Protein AF-A0A150XN49-F1 (afdb_monomer_lite)

Radius of gyration: 30.25 Å; chains: 1; bounding box: 55×49×106 Å

Sequence (116 aa):
MKYTFTSLLLLGVLFTGCNSHDDLSRSENIQNEDSMIHRNMHKEASELLKDMSSIIQSGLFKFEIYNIEGVLIEVLNNTSDISSGFIKKFDPCHMSIKPVKVEGKFIIETSTTSEL

Structure (mmCIF, N/CA/C/O backbone):
data_AF-A0A150XN49-F1
#
_entry.id   AF-A0A150XN49-F1
#
loop_
_atom_site.group_PDB
_atom_site.id
_atom_site.type_symbol
_atom_site.label_atom_id
_atom_site.label_alt_id
_atom_site.label_comp_id
_atom_site.label_asym_id
_atom_site.label_entity_id
_atom_site.label_seq_id
_atom_site.pdbx_PDB_ins_code
_atom_site.Cartn_x
_atom_site.Cartn_y
_atom_site.Cartn_z
_atom_site.occupancy
_atom_site.B_iso_or_equiv
_atom_site.auth_seq_id
_atom_site.auth_comp_id
_atom_site.auth_asym_id
_atom_site.auth_atom_id
_atom_site.pdbx_PDB_model_num
ATOM 1 N N . MET A 1 1 ? 18.267 31.754 -70.267 1.00 46.47 1 MET A N 1
ATOM 2 C CA . MET A 1 1 ? 18.640 31.250 -68.927 1.00 46.47 1 MET A CA 1
ATOM 3 C C . MET A 1 1 ? 19.188 32.395 -68.101 1.00 46.47 1 MET A C 1
ATOM 5 O O . MET A 1 1 ? 20.263 32.880 -68.416 1.00 46.47 1 MET A O 1
ATOM 9 N N . LYS A 1 2 ? 18.424 32.860 -67.116 1.00 47.75 2 LYS A N 1
ATOM 10 C CA . LYS A 1 2 ? 18.824 33.765 -66.028 1.00 47.75 2 LYS A CA 1
ATOM 11 C C . LYS A 1 2 ? 17.710 33.677 -64.972 1.00 47.75 2 LYS A C 1
ATOM 13 O O . LYS A 1 2 ? 16.583 33.376 -65.346 1.00 47.75 2 LYS A O 1
ATOM 18 N N . TYR A 1 3 ? 18.050 33.917 -63.706 1.00 52.22 3 TYR A N 1
ATOM 19 C CA . TYR A 1 3 ? 17.194 33.867 -62.502 1.00 52.22 3 TYR A CA 1
ATOM 20 C C . TYR A 1 3 ? 17.030 32.502 -61.811 1.00 52.22 3 TYR A C 1
ATOM 22 O O . TYR A 1 3 ? 15.922 32.042 -61.574 1.00 52.22 3 TYR A O 1
ATOM 30 N N . THR A 1 4 ? 18.134 31.880 -61.396 1.00 53.94 4 THR A N 1
ATOM 31 C CA . THR A 1 4 ? 18.094 30.833 -60.349 1.00 53.94 4 THR A CA 1
ATOM 32 C C . THR A 1 4 ? 19.126 31.030 -59.238 1.00 53.94 4 THR A C 1
ATOM 34 O O . THR A 1 4 ? 19.234 30.184 -58.360 1.00 53.94 4 THR A O 1
ATOM 37 N N . PHE A 1 5 ? 19.866 32.146 -59.221 1.00 53.88 5 PHE A N 1
ATOM 38 C CA . PHE A 1 5 ? 20.954 32.334 -58.249 1.00 53.88 5 PHE A CA 1
ATOM 39 C C . PHE A 1 5 ? 20.643 33.301 -57.100 1.00 53.88 5 PHE A C 1
ATOM 41 O O . PHE A 1 5 ? 21.349 33.305 -56.099 1.00 53.88 5 PHE A O 1
ATOM 48 N N . THR A 1 6 ? 19.579 34.099 -57.194 1.00 52.12 6 THR A N 1
ATOM 49 C CA . THR A 1 6 ? 19.246 35.097 -56.162 1.00 52.12 6 THR A CA 1
ATOM 50 C C . THR A 1 6 ? 18.281 34.597 -55.087 1.00 52.12 6 THR A C 1
ATOM 52 O O . THR A 1 6 ? 18.145 35.256 -54.063 1.00 52.12 6 THR A O 1
ATOM 55 N N . SER A 1 7 ? 17.645 33.431 -55.256 1.00 50.84 7 SER A N 1
ATOM 56 C CA . SER A 1 7 ? 16.658 32.934 -54.280 1.00 50.84 7 SER A CA 1
ATOM 57 C C . SER A 1 7 ? 17.256 32.102 -53.141 1.00 50.84 7 SER A C 1
ATOM 59 O O . SER A 1 7 ? 16.605 31.948 -52.112 1.00 50.84 7 SER A O 1
ATOM 61 N N . LEU A 1 8 ? 18.472 31.563 -53.291 1.00 51.19 8 LEU A N 1
ATOM 62 C CA . LEU A 1 8 ? 19.072 30.688 -52.273 1.00 51.19 8 LEU A CA 1
ATOM 63 C C . LEU A 1 8 ? 19.834 31.454 -51.181 1.00 51.19 8 LEU A C 1
ATOM 65 O O . LEU A 1 8 ? 20.024 30.930 -50.089 1.00 51.19 8 LEU A O 1
ATOM 69 N N . LEU A 1 9 ? 20.231 32.701 -51.448 1.00 50.59 9 LEU A N 1
ATOM 70 C CA . LEU A 1 9 ? 21.015 33.507 -50.506 1.00 50.59 9 LEU A CA 1
ATOM 71 C C . LEU A 1 9 ? 20.145 34.210 -49.444 1.00 50.59 9 LEU A C 1
ATOM 73 O O . LEU A 1 9 ? 20.656 34.614 -48.406 1.00 50.59 9 LEU A O 1
ATOM 77 N N . LEU A 1 10 ? 18.827 34.313 -49.667 1.00 49.94 10 LEU A N 1
ATOM 78 C CA . LEU A 1 10 ? 17.886 34.934 -48.723 1.00 49.94 10 LEU A CA 1
ATOM 79 C C . LEU A 1 10 ? 17.363 33.959 -47.649 1.00 49.94 10 LEU A C 1
ATOM 81 O O . LEU A 1 10 ? 16.816 34.397 -46.644 1.00 49.94 10 LEU A O 1
ATOM 85 N N . LEU A 1 11 ? 17.545 32.644 -47.831 1.00 49.47 11 LEU A N 1
ATOM 86 C CA . LEU A 1 11 ? 17.061 31.625 -46.887 1.00 49.47 11 LEU A CA 1
ATOM 87 C C . LEU A 1 11 ? 18.066 31.295 -45.765 1.00 49.47 11 LEU A C 1
ATOM 89 O O . LEU A 1 11 ? 17.703 30.652 -44.786 1.00 49.47 11 LEU A O 1
ATOM 93 N N . GLY A 1 12 ? 19.323 31.738 -45.892 1.00 49.12 12 GLY A N 1
ATOM 94 C CA . GLY A 1 12 ? 20.405 31.415 -44.952 1.00 49.12 12 GLY A CA 1
ATOM 95 C C . GLY A 1 12 ? 20.551 32.361 -43.755 1.00 49.12 12 GLY A C 1
ATOM 96 O O . GLY A 1 12 ? 21.269 32.033 -42.818 1.00 49.12 12 GLY A O 1
ATOM 97 N N . VAL A 1 13 ? 19.878 33.519 -43.752 1.00 53.38 13 VAL A N 1
ATOM 98 C CA . VAL A 1 13 ? 20.053 34.552 -42.704 1.00 53.38 13 VAL A CA 1
ATOM 99 C C . VAL A 1 13 ? 19.136 34.324 -41.488 1.00 53.38 13 VAL A C 1
ATOM 101 O O . VAL A 1 13 ? 19.281 34.988 -40.469 1.00 53.38 13 VAL A O 1
ATOM 104 N N . LEU A 1 14 ? 18.220 33.349 -41.540 1.00 50.16 14 LEU A N 1
ATOM 105 C CA . LEU A 1 14 ? 17.301 33.053 -40.429 1.00 50.16 14 LEU A CA 1
ATOM 106 C C . LEU A 1 14 ? 17.815 31.995 -39.436 1.00 50.16 14 LEU A C 1
ATOM 108 O O . LEU A 1 14 ? 17.113 31.681 -38.481 1.00 50.16 14 LEU A O 1
ATOM 112 N N . PHE A 1 15 ? 19.031 31.464 -39.615 1.00 54.91 15 PHE A N 1
ATOM 113 C CA . PHE A 1 15 ? 19.554 30.367 -38.784 1.00 54.91 15 PHE A CA 1
ATOM 114 C C . PHE A 1 15 ? 20.931 30.629 -38.163 1.00 54.91 15 PHE A C 1
ATOM 116 O O . PHE A 1 15 ? 21.689 29.696 -37.908 1.00 54.91 15 PHE A O 1
ATOM 123 N N . THR A 1 16 ? 21.265 31.883 -37.855 1.00 54.12 16 THR A N 1
ATOM 124 C CA . THR A 1 16 ? 22.448 32.182 -37.034 1.00 54.12 16 THR A CA 1
ATOM 125 C C . THR A 1 16 ? 22.120 33.235 -35.984 1.00 54.12 16 THR A C 1
ATOM 127 O O . THR A 1 16 ? 22.078 34.421 -36.298 1.00 54.12 16 THR A O 1
ATOM 130 N N . GLY A 1 17 ? 21.903 32.804 -34.735 1.00 47.25 17 GLY A N 1
ATOM 131 C CA . GLY A 1 17 ? 21.852 33.729 -33.599 1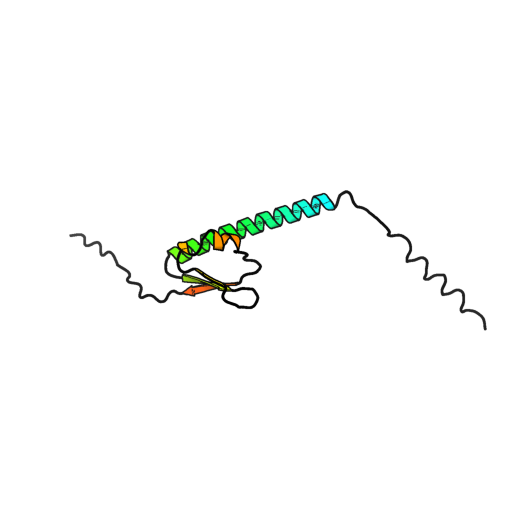.00 47.25 17 GLY A CA 1
ATOM 132 C C . GLY A 1 17 ? 20.997 33.339 -32.391 1.00 47.25 17 GLY A C 1
ATOM 133 O O . GLY A 1 17 ? 20.378 34.218 -31.809 1.00 47.25 17 GLY A O 1
ATOM 134 N N . CYS A 1 18 ? 20.948 32.070 -31.983 1.00 56.09 18 CYS A N 1
ATOM 135 C CA . CYS A 1 18 ? 20.554 31.708 -30.611 1.00 56.09 18 CYS A CA 1
ATOM 136 C C . CYS A 1 18 ? 21.478 30.600 -30.096 1.00 56.09 18 CYS A C 1
ATOM 138 O O . CYS A 1 18 ? 21.051 29.487 -29.819 1.00 56.09 18 CYS A O 1
ATOM 140 N N . ASN A 1 19 ? 22.779 30.891 -30.034 1.00 51.53 19 ASN A N 1
ATOM 141 C CA . ASN A 1 19 ? 23.702 30.086 -29.243 1.00 51.53 19 ASN A CA 1
ATOM 142 C C . ASN A 1 19 ? 23.947 30.806 -27.921 1.00 51.53 19 ASN A C 1
ATOM 144 O O . ASN A 1 19 ? 24.568 31.862 -27.940 1.00 51.53 19 ASN A O 1
ATOM 148 N N . SER A 1 20 ? 23.506 30.153 -26.840 1.00 45.62 20 SER A N 1
ATOM 149 C CA . SER A 1 20 ? 24.051 30.201 -25.474 1.00 45.62 20 SER A CA 1
ATOM 150 C C . SER A 1 20 ? 24.074 31.553 -24.754 1.00 45.62 20 SER A C 1
ATOM 152 O O . SER A 1 20 ? 24.524 32.554 -25.280 1.00 45.62 20 SER A O 1
ATOM 154 N N . HIS A 1 21 ? 23.729 31.666 -23.481 1.00 47.25 21 HIS A N 1
ATOM 155 C CA . HIS A 1 21 ? 23.332 30.717 -22.448 1.00 47.25 21 HIS A CA 1
ATOM 156 C C . HIS A 1 21 ? 22.822 31.665 -21.351 1.00 47.25 21 HIS A C 1
ATOM 158 O O . HIS A 1 21 ? 23.630 32.330 -20.704 1.00 47.25 21 HIS A O 1
ATOM 164 N N . ASP A 1 22 ? 21.509 31.799 -21.174 1.00 42.81 22 ASP A N 1
ATOM 165 C CA . ASP A 1 22 ? 20.968 32.398 -19.948 1.00 42.81 22 ASP A CA 1
ATOM 166 C C . ASP A 1 22 ? 21.049 31.327 -18.856 1.00 42.81 22 ASP A C 1
ATOM 168 O O . ASP A 1 22 ? 20.051 30.722 -18.473 1.00 42.81 22 ASP A O 1
ATOM 172 N N . ASP A 1 23 ? 22.267 31.019 -18.419 1.00 51.22 23 ASP A N 1
ATOM 173 C CA . ASP A 1 23 ? 22.534 29.935 -17.477 1.00 51.22 23 ASP A CA 1
ATOM 174 C C . ASP A 1 23 ? 23.213 30.505 -16.235 1.00 51.22 23 ASP A C 1
ATOM 176 O O . ASP A 1 23 ? 24.398 30.313 -15.978 1.00 51.22 23 ASP A O 1
ATOM 180 N N . LEU A 1 24 ? 22.444 31.288 -15.474 1.00 46.06 24 LEU A N 1
ATOM 181 C CA . LEU A 1 24 ? 22.777 31.570 -14.075 1.00 46.06 24 LEU A CA 1
ATOM 182 C C . LEU A 1 24 ? 21.576 31.875 -13.163 1.00 46.06 24 LEU A C 1
ATOM 184 O O . LEU A 1 24 ? 21.763 32.332 -12.043 1.00 46.06 24 LEU A O 1
ATOM 188 N N . SER A 1 25 ? 20.338 31.617 -13.592 1.00 48.31 25 SER A N 1
ATOM 189 C CA . SER A 1 25 ? 19.156 31.799 -12.724 1.00 48.31 25 SER A CA 1
ATOM 190 C C . SER A 1 25 ? 18.124 30.671 -12.804 1.00 48.31 25 SER A C 1
ATOM 192 O O . SER A 1 25 ? 17.202 30.621 -11.993 1.00 48.31 25 SER A O 1
ATOM 194 N N . ARG A 1 26 ? 18.276 29.727 -13.744 1.00 45.19 26 ARG A N 1
ATOM 195 C CA . ARG A 1 26 ? 17.337 28.609 -13.927 1.00 45.19 26 ARG A CA 1
ATOM 196 C C . ARG A 1 26 ? 17.682 27.373 -13.085 1.00 45.19 26 ARG A C 1
ATOM 198 O O . ARG A 1 26 ? 16.782 26.615 -12.736 1.00 45.19 26 ARG A O 1
ATOM 205 N N . SER A 1 27 ? 18.951 27.199 -12.712 1.00 47.84 27 SER A N 1
ATOM 206 C CA . SER A 1 27 ? 19.416 26.056 -11.909 1.00 47.84 27 SER A CA 1
ATOM 207 C C . SER A 1 27 ? 18.880 26.080 -10.467 1.00 47.84 27 SER A C 1
ATOM 209 O O . SER A 1 27 ? 18.395 25.062 -9.979 1.00 47.84 27 SER A O 1
ATOM 211 N N . GLU A 1 28 ? 18.858 27.248 -9.807 1.00 51.59 28 GLU A N 1
ATOM 212 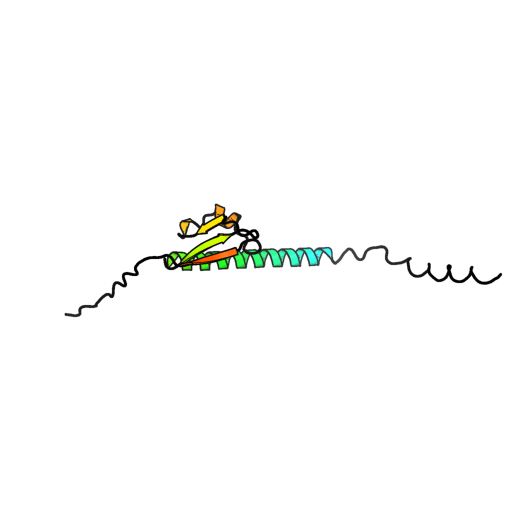C CA . GLU A 1 28 ? 18.350 27.362 -8.426 1.00 51.59 28 GLU A CA 1
ATOM 213 C C . GLU A 1 28 ? 16.837 27.109 -8.316 1.00 51.59 28 GLU A C 1
ATOM 215 O O . GLU A 1 28 ? 16.365 26.604 -7.297 1.00 51.59 28 GLU A O 1
ATOM 220 N N . ASN A 1 29 ? 16.066 27.428 -9.362 1.00 50.28 29 ASN A N 1
ATOM 221 C CA . ASN A 1 29 ? 14.611 27.259 -9.341 1.00 50.28 29 ASN A CA 1
ATOM 222 C C . ASN A 1 29 ? 14.194 25.800 -9.578 1.00 50.28 29 ASN A C 1
ATOM 224 O O . ASN A 1 29 ? 13.355 25.286 -8.845 1.00 50.28 29 ASN A O 1
ATOM 228 N N . ILE A 1 30 ? 14.843 25.098 -10.517 1.00 57.00 30 ILE A N 1
ATOM 229 C CA . ILE A 1 30 ? 14.576 23.669 -10.771 1.00 57.00 30 ILE A CA 1
ATOM 230 C C . ILE A 1 30 ? 14.924 22.829 -9.534 1.00 57.00 30 ILE A C 1
ATOM 232 O O . ILE A 1 30 ? 14.138 21.981 -9.122 1.00 57.00 30 ILE A O 1
ATOM 236 N N . GLN A 1 31 ? 16.061 23.105 -8.885 1.00 58.28 31 GLN A N 1
ATOM 237 C CA . GLN A 1 31 ? 16.451 22.382 -7.670 1.00 58.28 31 GLN A CA 1
ATOM 238 C C . GLN A 1 31 ? 15.465 22.594 -6.512 1.00 58.28 31 GLN A C 1
ATOM 240 O O . GLN A 1 31 ? 15.170 21.653 -5.771 1.00 58.28 31 GLN A O 1
ATOM 245 N N . ASN A 1 32 ? 14.931 23.810 -6.355 1.00 61.91 32 ASN A N 1
ATOM 246 C CA . ASN A 1 32 ? 13.926 24.091 -5.331 1.00 61.91 32 ASN A CA 1
ATOM 247 C C . ASN A 1 32 ? 12.594 23.398 -5.630 1.00 61.91 32 ASN A C 1
ATOM 249 O O . ASN A 1 32 ? 12.031 22.780 -4.725 1.00 61.91 32 ASN A O 1
ATOM 253 N N . GLU A 1 33 ? 12.114 23.446 -6.872 1.00 62.06 33 GLU A N 1
ATOM 254 C CA . GLU A 1 33 ? 10.865 22.792 -7.273 1.00 62.06 33 GLU A CA 1
ATOM 255 C C . GLU A 1 33 ? 10.941 21.270 -7.101 1.00 62.06 33 GLU A C 1
ATOM 257 O O . GLU A 1 33 ? 10.078 20.698 -6.430 1.00 62.06 33 GLU A O 1
ATOM 262 N N . ASP A 1 34 ? 12.011 20.628 -7.577 1.00 64.12 34 ASP A N 1
ATOM 263 C CA . ASP A 1 34 ? 12.223 19.188 -7.397 1.00 64.12 34 ASP A CA 1
ATOM 264 C C . ASP A 1 34 ? 12.253 18.821 -5.906 1.00 64.12 34 ASP A C 1
ATOM 266 O O . ASP A 1 34 ? 11.571 17.890 -5.469 1.00 64.12 34 ASP A O 1
ATOM 270 N N . SER A 1 35 ? 12.971 19.592 -5.080 1.00 66.00 35 SER A N 1
ATOM 271 C CA . SER A 1 35 ? 13.038 19.337 -3.634 1.00 66.00 35 SER A CA 1
ATOM 272 C C . SER A 1 35 ? 11.673 19.460 -2.939 1.00 66.00 35 SER A C 1
ATOM 274 O O . SER A 1 35 ? 11.350 18.674 -2.041 1.00 66.00 35 SER A O 1
ATOM 276 N N . MET A 1 36 ? 10.839 20.414 -3.368 1.00 66.56 36 MET A N 1
ATOM 277 C CA . MET A 1 36 ? 9.491 20.611 -2.838 1.00 66.56 36 MET A CA 1
ATOM 278 C C . MET A 1 36 ? 8.551 19.485 -3.269 1.00 66.56 36 MET A C 1
ATOM 280 O O . MET A 1 36 ? 7.799 18.983 -2.431 1.00 66.56 36 MET A O 1
ATOM 284 N N . ILE A 1 37 ? 8.628 19.053 -4.530 1.00 64.88 37 ILE A N 1
ATOM 285 C CA . ILE A 1 37 ? 7.851 17.929 -5.068 1.00 64.88 37 ILE A CA 1
ATOM 286 C C . ILE A 1 37 ? 8.218 16.638 -4.329 1.00 64.88 37 ILE A C 1
ATOM 288 O O . ILE A 1 37 ? 7.332 15.965 -3.800 1.00 64.88 37 ILE A O 1
ATOM 292 N N . HIS A 1 38 ? 9.513 16.335 -4.189 1.00 69.50 38 HIS A N 1
ATOM 293 C CA . HIS A 1 38 ? 9.991 15.160 -3.457 1.00 69.50 38 HIS A CA 1
ATOM 294 C C . HIS A 1 38 ? 9.516 15.147 -1.997 1.00 69.50 38 HIS A C 1
ATOM 296 O O . HIS A 1 38 ? 9.082 14.108 -1.492 1.00 69.50 38 HIS A O 1
ATOM 302 N N . ARG A 1 39 ? 9.551 16.298 -1.311 1.00 65.25 39 ARG A N 1
ATOM 303 C CA . ARG A 1 39 ? 9.071 16.411 0.075 1.00 65.25 39 ARG A CA 1
ATOM 304 C C . ARG A 1 39 ? 7.563 16.187 0.186 1.00 65.25 39 ARG A C 1
ATOM 306 O O . ARG A 1 39 ? 7.122 15.513 1.116 1.00 65.25 39 ARG A O 1
ATOM 313 N N . ASN A 1 40 ? 6.782 16.749 -0.733 1.00 71.00 40 ASN A N 1
ATOM 314 C CA . ASN A 1 40 ? 5.327 16.612 -0.725 1.00 71.00 40 ASN A CA 1
ATOM 315 C C . ASN A 1 40 ? 4.910 15.170 -1.027 1.00 71.00 40 ASN A C 1
ATOM 317 O O . ASN A 1 40 ? 4.133 14.598 -0.270 1.00 71.00 40 ASN A O 1
ATOM 321 N N . MET A 1 41 ? 5.520 14.548 -2.036 1.00 71.06 41 MET A N 1
ATOM 322 C CA . MET A 1 41 ? 5.277 13.149 -2.386 1.00 71.06 41 MET A CA 1
ATOM 323 C C . MET A 1 41 ? 5.620 12.201 -1.226 1.00 71.06 41 MET A C 1
ATOM 325 O O . MET A 1 41 ? 4.858 11.287 -0.919 1.00 71.06 41 MET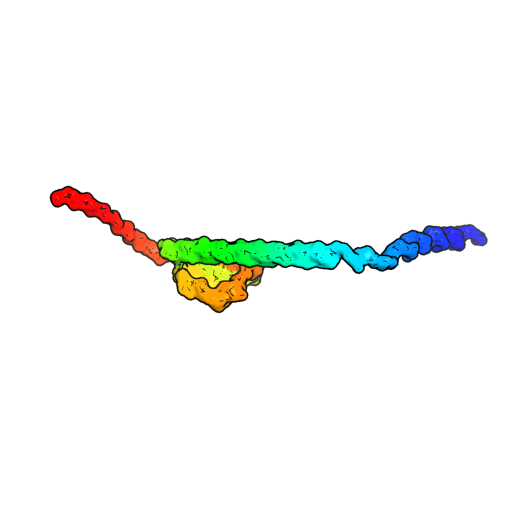 A O 1
ATOM 329 N N . HIS A 1 42 ? 6.730 12.441 -0.517 1.00 75.94 42 HIS A N 1
ATOM 330 C CA . HIS A 1 42 ? 7.078 11.650 0.667 1.00 75.94 42 HIS A CA 1
ATOM 331 C C . HIS A 1 42 ? 6.056 11.817 1.802 1.00 75.94 42 HIS A C 1
ATOM 333 O O . HIS A 1 42 ? 5.698 10.847 2.473 1.00 75.94 42 HIS A O 1
ATOM 339 N N . LYS A 1 43 ? 5.566 13.045 2.011 1.00 78.31 43 LYS A N 1
ATOM 340 C CA . LYS A 1 43 ? 4.526 13.323 3.003 1.00 78.31 43 LYS A CA 1
ATOM 341 C C . LYS A 1 43 ? 3.231 12.583 2.656 1.00 78.31 43 LYS A C 1
ATOM 343 O O . LYS A 1 43 ? 2.717 11.875 3.519 1.00 78.31 43 LYS A O 1
ATOM 348 N N . GLU A 1 44 ? 2.761 12.684 1.417 1.00 84.25 44 GLU A N 1
ATOM 349 C CA . GLU A 1 44 ? 1.551 12.002 0.935 1.00 84.25 44 GLU A CA 1
ATOM 350 C C . GLU A 1 44 ? 1.665 10.480 1.070 1.00 84.25 44 GLU A C 1
ATOM 352 O O . GLU A 1 44 ? 0.760 9.835 1.597 1.00 84.25 44 GLU A O 1
ATOM 357 N N . ALA A 1 45 ? 2.816 9.906 0.706 1.00 89.06 45 ALA A N 1
ATOM 358 C CA . ALA A 1 45 ? 3.078 8.483 0.903 1.00 89.06 45 ALA A CA 1
ATOM 359 C C . ALA A 1 45 ? 2.995 8.085 2.388 1.00 89.06 45 ALA A C 1
ATOM 361 O O . ALA A 1 45 ? 2.418 7.052 2.729 1.00 89.06 45 ALA A O 1
ATOM 362 N N . SER A 1 46 ? 3.535 8.911 3.290 1.00 90.56 46 SER A N 1
ATOM 363 C CA . SER A 1 46 ? 3.492 8.647 4.732 1.00 90.56 46 SER A CA 1
ATOM 364 C C . SER A 1 46 ? 2.082 8.747 5.329 1.00 90.56 46 SER A C 1
ATOM 366 O O . SER A 1 46 ? 1.758 7.998 6.251 1.00 90.56 46 SER A O 1
ATOM 368 N N . GLU A 1 47 ? 1.246 9.655 4.822 1.00 93.12 47 GLU A N 1
ATOM 369 C CA . GLU A 1 47 ? -0.150 9.815 5.244 1.00 93.12 47 GLU A CA 1
ATOM 370 C C . GLU A 1 47 ? -0.992 8.636 4.753 1.00 93.12 47 GLU A C 1
ATOM 372 O O . GLU A 1 47 ? -1.669 7.991 5.551 1.00 93.12 47 GLU A O 1
ATOM 377 N N . LEU A 1 48 ? -0.823 8.250 3.489 1.00 94.25 48 LEU A N 1
ATOM 378 C CA . LEU A 1 48 ? -1.475 7.080 2.911 1.00 94.25 48 LEU A CA 1
ATOM 379 C C . LEU A 1 48 ? -1.145 5.788 3.674 1.00 94.25 48 LEU A C 1
ATOM 381 O O . LEU A 1 48 ? -2.037 4.994 3.969 1.00 94.25 48 LEU A O 1
ATOM 385 N N . LEU A 1 49 ? 0.117 5.586 4.069 1.00 95.00 49 LEU A N 1
ATOM 386 C CA . LEU A 1 49 ? 0.508 4.438 4.894 1.00 95.00 49 LEU A CA 1
ATOM 387 C C . LEU A 1 49 ? -0.182 4.423 6.265 1.00 95.00 49 LEU A C 1
ATOM 389 O O . LEU A 1 49 ? -0.518 3.348 6.767 1.00 95.00 49 LEU A O 1
ATOM 393 N N . LYS A 1 50 ? -0.404 5.592 6.879 1.00 95.25 50 LYS A N 1
ATOM 394 C CA . LYS A 1 50 ? -1.141 5.686 8.148 1.00 95.25 50 LYS A CA 1
ATOM 395 C C . LYS A 1 50 ? -2.603 5.309 7.956 1.00 95.25 50 LYS A C 1
ATOM 397 O O . LYS A 1 50 ? -3.103 4.488 8.722 1.00 95.25 50 LYS A O 1
ATOM 402 N N . ASP A 1 51 ? -3.245 5.832 6.916 1.00 94.31 51 ASP A N 1
ATOM 403 C CA . ASP A 1 51 ? -4.646 5.535 6.611 1.00 94.31 51 ASP A CA 1
ATOM 404 C C . ASP A 1 51 ? -4.845 4.042 6.330 1.00 94.31 51 ASP A C 1
ATOM 406 O O . ASP A 1 51 ? -5.738 3.402 6.891 1.00 94.31 51 ASP A O 1
ATOM 410 N N . MET A 1 52 ? -3.955 3.449 5.530 1.00 94.69 52 MET A N 1
ATOM 411 C CA . MET A 1 52 ? -3.954 2.010 5.265 1.00 94.69 52 MET A CA 1
ATOM 412 C C . MET A 1 52 ? -3.766 1.194 6.547 1.00 94.69 52 MET A C 1
ATOM 414 O O . MET A 1 52 ? -4.478 0.214 6.751 1.00 94.69 52 MET A O 1
ATOM 418 N N . SER A 1 53 ? -2.859 1.606 7.437 1.00 95.25 53 SER A N 1
ATOM 419 C CA . SER A 1 53 ? -2.654 0.950 8.734 1.00 95.25 53 SER A CA 1
ATOM 420 C C . SER A 1 53 ? -3.922 0.972 9.593 1.00 95.25 53 SER A C 1
ATOM 422 O O . SER A 1 53 ? -4.332 -0.064 10.115 1.00 95.25 53 SER A O 1
ATOM 424 N N . SER A 1 54 ? -4.597 2.124 9.686 1.00 93.75 54 SER A N 1
ATOM 425 C CA . SER A 1 54 ? -5.864 2.257 10.417 1.00 93.75 54 SER A CA 1
ATOM 426 C C . SER A 1 54 ? -6.974 1.387 9.825 1.00 93.75 54 SER A C 1
ATOM 428 O O . SER A 1 54 ? -7.732 0.758 10.565 1.00 93.75 54 SER A O 1
ATOM 430 N N . ILE A 1 55 ? -7.050 1.297 8.496 1.00 91.81 55 ILE A N 1
ATOM 431 C CA . ILE A 1 55 ? -8.012 0.429 7.810 1.00 91.81 55 ILE A CA 1
ATOM 432 C C . ILE A 1 55 ? -7.706 -1.048 8.083 1.00 91.81 55 ILE A C 1
ATOM 434 O O . ILE A 1 55 ? -8.621 -1.795 8.426 1.00 91.81 55 ILE A O 1
ATOM 438 N N . ILE A 1 56 ? -6.444 -1.473 8.006 1.00 93.38 56 ILE A N 1
ATOM 439 C CA . ILE A 1 56 ? -6.038 -2.849 8.330 1.00 93.38 56 ILE A CA 1
ATOM 440 C C . ILE A 1 56 ? -6.365 -3.182 9.790 1.00 93.38 56 ILE A C 1
ATOM 442 O O . ILE A 1 56 ? -6.895 -4.251 10.081 1.00 93.38 56 ILE A O 1
ATOM 446 N N . GLN A 1 57 ? -6.115 -2.250 10.712 1.00 92.69 57 GLN A N 1
ATOM 447 C CA . GLN A 1 57 ? -6.399 -2.429 12.135 1.00 92.69 57 GLN A CA 1
ATOM 448 C C . GLN A 1 57 ? -7.892 -2.652 12.424 1.00 92.69 57 GLN A C 1
ATOM 450 O O . GLN A 1 57 ? -8.226 -3.335 13.389 1.00 92.69 57 GLN A O 1
ATOM 455 N N . SER A 1 58 ? -8.792 -2.133 11.580 1.00 89.38 58 SER A N 1
ATOM 456 C CA . SER A 1 58 ? -10.230 -2.417 11.690 1.00 89.38 58 SER A CA 1
ATOM 457 C C . SER A 1 58 ? -10.586 -3.888 11.428 1.00 89.38 58 SER A C 1
ATOM 459 O O . SER A 1 58 ? -11.683 -4.323 11.769 1.00 89.38 58 SER A O 1
ATOM 461 N N . GLY A 1 59 ? -9.690 -4.649 10.787 1.00 86.94 59 GLY A N 1
ATOM 462 C CA . GLY A 1 59 ? -9.908 -6.041 10.391 1.00 86.94 59 GLY A CA 1
ATOM 463 C C . GLY A 1 59 ? -10.896 -6.223 9.233 1.00 86.94 59 GLY A C 1
ATOM 464 O O . GLY A 1 59 ? -11.200 -7.353 8.861 1.00 86.94 59 GLY A O 1
ATOM 465 N N . LEU A 1 60 ? -11.411 -5.131 8.655 1.00 87.12 60 LEU A N 1
ATOM 466 C CA . LEU A 1 60 ? -12.414 -5.168 7.584 1.00 87.12 60 LEU A CA 1
ATOM 467 C C . LEU A 1 60 ? -11.797 -5.387 6.204 1.00 87.12 60 LEU A C 1
ATOM 469 O O . LEU A 1 60 ? -12.398 -6.029 5.337 1.00 87.12 60 LEU A O 1
ATOM 473 N N . PHE A 1 61 ? -10.609 -4.828 5.995 1.00 91.06 61 PHE A N 1
ATOM 474 C CA . PHE A 1 61 ? -9.934 -4.812 4.709 1.00 91.06 61 PHE A CA 1
ATOM 475 C C . PHE A 1 61 ? -8.454 -5.129 4.880 1.00 91.06 61 PHE A C 1
ATOM 477 O O . PHE A 1 61 ? -7.809 -4.680 5.823 1.00 91.06 61 PHE A O 1
ATOM 484 N N . LYS A 1 62 ? -7.930 -5.862 3.905 1.00 94.56 62 LYS A N 1
ATOM 485 C CA . LYS A 1 62 ? -6.504 -6.001 3.625 1.00 94.56 62 LYS A CA 1
ATOM 486 C C . LYS A 1 62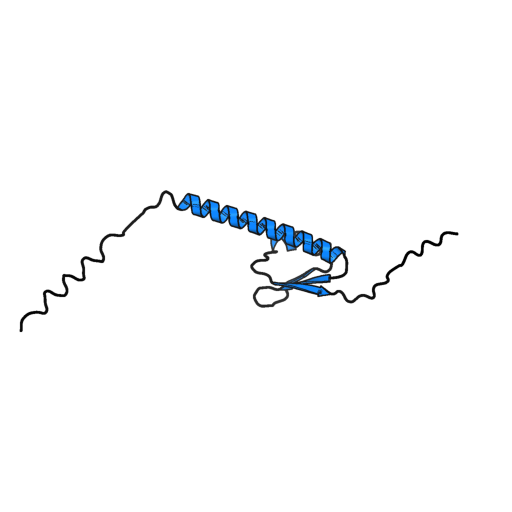 ? -6.184 -5.245 2.339 1.00 94.56 62 LYS A C 1
ATOM 488 O O . LYS A 1 62 ? -7.086 -4.980 1.541 1.00 94.56 62 LYS A O 1
ATOM 493 N N . PHE A 1 63 ? -4.917 -4.934 2.105 1.00 96.62 63 PHE A N 1
ATOM 494 C CA . PHE A 1 63 ? -4.484 -4.309 0.857 1.00 96.62 63 PHE A CA 1
ATOM 495 C C . PHE A 1 63 ? -3.609 -5.250 0.045 1.00 96.62 63 PHE A C 1
ATOM 497 O O . PHE A 1 63 ? -2.648 -5.815 0.555 1.00 96.62 63 PHE A O 1
ATOM 504 N N . GLU A 1 64 ? -3.934 -5.389 -1.232 1.00 97.00 64 GLU A N 1
ATOM 505 C CA . GLU A 1 64 ? -3.096 -6.052 -2.225 1.00 97.00 64 GLU A CA 1
ATOM 506 C C . GLU A 1 64 ? -2.337 -4.969 -2.997 1.00 97.00 64 GLU A C 1
ATOM 508 O O . GLU A 1 64 ? -2.944 -4.038 -3.535 1.00 97.00 64 GLU A O 1
ATOM 513 N N . ILE A 1 65 ? -1.008 -5.064 -3.001 1.00 96.62 65 ILE A N 1
ATOM 514 C CA . ILE A 1 65 ? -0.109 -4.086 -3.614 1.00 96.62 65 ILE A CA 1
ATOM 515 C C . ILE A 1 65 ? 0.487 -4.701 -4.870 1.00 96.62 65 ILE A C 1
ATOM 517 O O . ILE A 1 65 ? 1.156 -5.732 -4.799 1.00 96.62 65 ILE A O 1
ATOM 521 N N . TYR A 1 66 ? 0.275 -4.055 -6.008 1.00 96.44 66 TYR A N 1
ATOM 522 C CA . TYR A 1 66 ? 0.762 -4.505 -7.307 1.00 96.44 66 TYR A CA 1
ATOM 523 C C . TYR A 1 66 ? 1.777 -3.522 -7.881 1.00 96.44 66 TYR A C 1
ATOM 525 O O . TYR A 1 66 ? 1.719 -2.325 -7.596 1.00 96.44 66 TYR A O 1
ATOM 533 N N . ASN A 1 67 ? 2.685 -4.010 -8.723 1.00 94.31 67 ASN A N 1
ATOM 534 C CA . ASN A 1 67 ? 3.515 -3.139 -9.552 1.00 94.31 67 ASN A CA 1
ATOM 535 C C . ASN A 1 67 ? 2.693 -2.563 -10.722 1.00 94.31 67 ASN A C 1
ATOM 537 O O . ASN A 1 67 ? 1.550 -2.962 -10.962 1.00 94.31 67 ASN A O 1
ATOM 541 N N . ILE A 1 68 ? 3.297 -1.653 -11.489 1.00 92.44 68 ILE A N 1
ATOM 542 C CA . ILE A 1 68 ? 2.684 -1.072 -12.698 1.00 92.44 68 ILE A CA 1
ATOM 543 C C . ILE A 1 68 ? 2.321 -2.107 -13.779 1.00 92.44 68 ILE A C 1
ATOM 545 O O . ILE A 1 68 ? 1.479 -1.836 -14.628 1.00 92.44 68 ILE A O 1
ATOM 549 N N . GLU A 1 69 ? 2.936 -3.290 -13.750 1.00 94.38 69 GLU A N 1
ATOM 550 C CA . GLU A 1 69 ? 2.695 -4.389 -14.695 1.00 94.38 69 GLU A CA 1
ATOM 551 C C . GLU A 1 69 ? 1.551 -5.314 -14.233 1.00 94.38 69 GLU A C 1
ATOM 553 O O . GLU A 1 69 ? 1.208 -6.271 -14.925 1.00 94.38 69 GLU A O 1
ATOM 558 N N . GLY A 1 70 ? 0.948 -5.047 -13.067 1.00 93.44 70 GLY A N 1
ATOM 559 C CA . GLY A 1 70 ? -0.134 -5.847 -12.487 1.00 93.44 70 GLY A CA 1
ATOM 560 C C . GLY A 1 70 ? 0.326 -7.082 -11.704 1.00 93.44 70 GLY A C 1
ATOM 561 O O . GLY A 1 70 ? -0.499 -7.918 -11.336 1.00 93.44 70 GLY A O 1
ATOM 562 N N . VAL A 1 71 ? 1.622 -7.212 -11.421 1.00 95.62 71 VAL A N 1
ATOM 563 C CA . VAL A 1 71 ? 2.188 -8.290 -10.599 1.00 95.62 71 VAL A CA 1
ATOM 564 C C . VAL A 1 71 ? 2.002 -7.966 -9.121 1.00 95.62 71 VAL A C 1
ATOM 566 O O . VAL A 1 71 ? 2.368 -6.882 -8.672 1.00 95.62 71 VAL A O 1
ATOM 569 N N . LEU A 1 72 ? 1.458 -8.916 -8.356 1.00 95.75 72 LEU A N 1
ATOM 570 C CA . LEU A 1 72 ? 1.301 -8.790 -6.906 1.00 95.75 72 LEU A CA 1
ATOM 571 C C . LEU A 1 72 ? 2.677 -8.784 -6.224 1.00 95.75 72 LEU A C 1
ATOM 573 O O . LEU A 1 72 ? 3.427 -9.753 -6.331 1.00 95.75 72 LEU A O 1
ATOM 577 N N . ILE A 1 73 ? 2.988 -7.701 -5.516 1.00 94.44 73 ILE A N 1
ATOM 578 C CA . ILE A 1 73 ? 4.244 -7.513 -4.779 1.00 94.44 73 ILE A CA 1
ATOM 579 C C . ILE A 1 73 ? 4.076 -7.918 -3.317 1.00 94.44 73 ILE A C 1
ATOM 581 O O . ILE A 1 73 ? 4.959 -8.551 -2.745 1.00 94.44 73 ILE A O 1
ATOM 585 N N . GLU A 1 74 ? 2.980 -7.488 -2.692 1.00 95.12 74 GLU A N 1
ATOM 586 C CA . GLU A 1 74 ? 2.789 -7.600 -1.247 1.00 95.12 74 GLU A CA 1
ATOM 587 C C . GLU A 1 74 ? 1.301 -7.659 -0.901 1.00 95.12 74 GLU A C 1
ATOM 589 O O . GLU A 1 74 ? 0.466 -7.062 -1.587 1.00 95.12 74 GLU A O 1
ATOM 594 N N . VAL A 1 75 ? 0.977 -8.334 0.199 1.00 96.00 75 VAL A N 1
ATOM 595 C CA . VAL A 1 75 ? -0.352 -8.289 0.812 1.00 96.00 75 VAL A CA 1
ATOM 596 C C . VAL A 1 75 ? -0.206 -7.766 2.233 1.00 96.00 75 VAL A C 1
ATOM 598 O O . VAL A 1 75 ? 0.435 -8.396 3.065 1.00 96.00 75 VAL A O 1
ATOM 601 N N . LEU A 1 76 ? -0.825 -6.623 2.512 1.00 96.00 76 LEU A N 1
ATOM 602 C CA . LEU A 1 76 ? -0.859 -6.011 3.834 1.00 96.00 76 LEU A CA 1
ATOM 603 C C . LEU A 1 76 ? -2.156 -6.424 4.525 1.00 96.00 76 LEU A C 1
ATOM 605 O O . LEU A 1 76 ? -3.221 -5.859 4.262 1.00 96.00 76 LEU A O 1
ATOM 609 N N . ASN A 1 77 ? -2.076 -7.446 5.369 1.00 94.19 77 ASN A N 1
ATOM 610 C CA . ASN A 1 77 ? -3.221 -7.998 6.088 1.00 94.19 77 ASN A CA 1
ATOM 611 C C . ASN A 1 77 ? -3.209 -7.638 7.577 1.00 94.19 77 ASN A C 1
ATOM 613 O O . ASN A 1 77 ? -4.251 -7.649 8.221 1.00 94.19 77 ASN A O 1
ATOM 617 N N . ASN A 1 78 ? -2.039 -7.316 8.119 1.00 93.31 78 ASN A N 1
ATOM 618 C CA . ASN A 1 78 ? -1.834 -6.887 9.493 1.00 93.31 78 ASN A CA 1
ATOM 619 C C . ASN A 1 78 ? -0.969 -5.623 9.513 1.00 93.31 78 ASN A C 1
ATOM 621 O O . ASN A 1 78 ? -0.184 -5.366 8.602 1.00 93.31 78 ASN A O 1
ATOM 625 N N . THR A 1 79 ? -1.058 -4.838 10.584 1.00 92.00 79 THR A N 1
ATOM 626 C CA . THR A 1 79 ? -0.238 -3.623 10.737 1.00 92.00 79 THR A CA 1
ATOM 627 C C . THR A 1 79 ? 1.262 -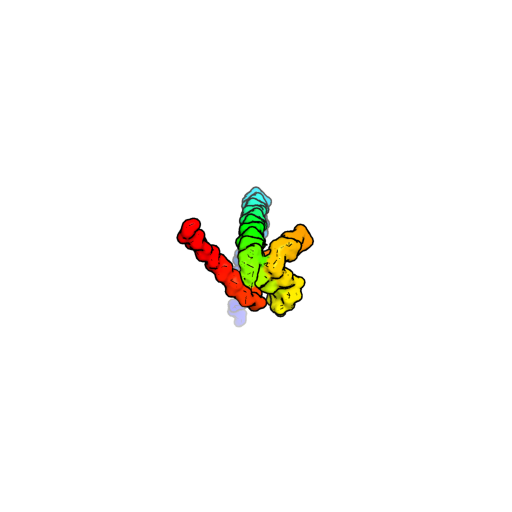3.931 10.787 1.00 92.00 79 THR A C 1
ATOM 629 O O . THR A 1 79 ? 2.070 -3.105 10.371 1.00 92.00 79 THR A O 1
ATOM 632 N N . SER A 1 80 ? 1.643 -5.139 11.219 1.00 93.31 80 SER A N 1
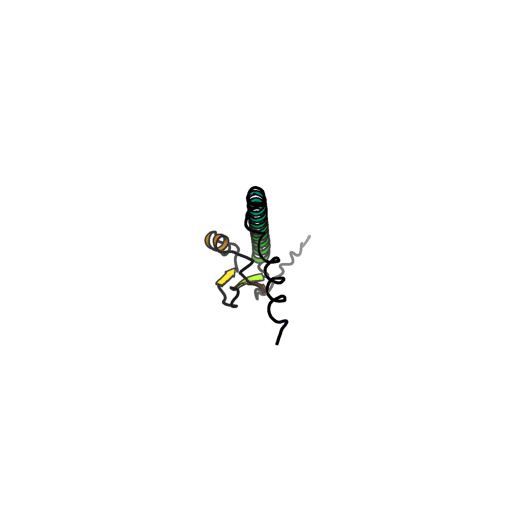ATOM 633 C CA . SER A 1 80 ? 3.023 -5.642 11.178 1.00 93.31 80 SER A CA 1
ATOM 634 C C . SER A 1 80 ? 3.594 -5.767 9.764 1.00 93.31 80 SER A C 1
ATOM 636 O O . SER A 1 80 ? 4.813 -5.721 9.599 1.00 93.31 80 SER A O 1
ATOM 638 N N . ASP A 1 81 ? 2.735 -5.913 8.753 1.00 93.12 81 ASP A N 1
ATOM 639 C CA . ASP A 1 81 ? 3.147 -6.074 7.355 1.00 93.12 81 ASP A CA 1
ATOM 640 C C . ASP A 1 81 ? 3.651 -4.739 6.778 1.00 93.12 81 ASP A C 1
ATOM 642 O O . ASP A 1 81 ? 4.487 -4.717 5.871 1.00 93.12 81 ASP A O 1
ATOM 646 N N . ILE A 1 82 ? 3.255 -3.611 7.389 1.00 93.06 82 ILE A N 1
ATOM 647 C CA . ILE A 1 82 ? 3.834 -2.277 7.163 1.00 93.06 82 ILE A CA 1
ATOM 648 C C . ILE A 1 82 ? 5.172 -2.181 7.915 1.00 93.06 82 ILE A C 1
ATOM 650 O O . ILE A 1 82 ? 5.387 -1.388 8.832 1.00 93.06 82 ILE A O 1
ATOM 654 N N . SER A 1 83 ? 6.092 -3.058 7.532 1.00 93.94 83 SER A N 1
ATOM 655 C CA . SER A 1 83 ? 7.434 -3.131 8.092 1.00 93.94 83 SER A CA 1
ATOM 656 C C . SER A 1 83 ? 8.317 -1.990 7.581 1.00 93.94 83 SER A C 1
ATOM 658 O O . SER A 1 83 ? 8.065 -1.384 6.537 1.00 93.94 83 SER A O 1
ATOM 660 N N . SER A 1 84 ? 9.437 -1.738 8.262 1.00 89.88 84 SER A N 1
ATOM 661 C CA . SER A 1 84 ? 10.445 -0.778 7.788 1.00 89.88 84 SER A CA 1
ATOM 662 C C . SER A 1 84 ? 11.003 -1.133 6.403 1.00 89.88 84 SER A C 1
ATOM 664 O O . SER A 1 84 ? 11.372 -0.239 5.643 1.00 89.88 84 SER A O 1
ATOM 666 N N . GLY A 1 85 ? 11.041 -2.424 6.056 1.00 91.75 85 GLY A N 1
ATOM 667 C CA . GLY A 1 85 ? 11.402 -2.892 4.720 1.00 91.75 85 GLY A CA 1
ATOM 668 C C . GLY A 1 85 ? 10.365 -2.491 3.674 1.00 91.75 85 GLY A C 1
ATOM 669 O O . GLY A 1 85 ? 10.742 -1.992 2.617 1.00 91.75 85 GLY A O 1
ATOM 670 N N . PHE A 1 86 ? 9.074 -2.641 3.989 1.00 92.88 86 PHE A N 1
ATOM 671 C CA . PHE A 1 86 ? 7.981 -2.207 3.118 1.00 92.88 86 PHE A CA 1
ATOM 672 C C . PHE A 1 86 ? 7.973 -0.691 2.911 1.00 92.88 86 PHE A C 1
ATOM 674 O O . PHE A 1 86 ? 7.956 -0.236 1.774 1.00 92.88 86 PHE A O 1
ATOM 681 N N . ILE A 1 87 ? 8.088 0.092 3.985 1.00 92.81 87 ILE A N 1
ATOM 682 C CA . ILE A 1 87 ? 8.076 1.563 3.917 1.00 92.81 87 ILE A CA 1
ATOM 683 C C . ILE A 1 87 ? 9.182 2.096 2.994 1.00 92.81 87 ILE A C 1
ATOM 685 O O . ILE A 1 87 ? 8.957 3.039 2.247 1.00 92.81 87 ILE A O 1
ATOM 689 N N . LYS A 1 88 ? 10.370 1.477 3.004 1.00 91.06 88 LYS A N 1
ATOM 690 C CA . LYS A 1 88 ? 11.490 1.884 2.138 1.00 91.06 88 LYS A CA 1
ATOM 691 C C . LYS A 1 88 ? 11.249 1.625 0.651 1.00 91.06 88 LYS A C 1
ATOM 693 O O . LYS A 1 88 ? 11.831 2.327 -0.167 1.00 91.06 88 LYS A O 1
ATOM 698 N N . LYS A 1 89 ? 10.460 0.601 0.312 1.00 90.94 89 LYS A N 1
ATOM 699 C CA . LYS A 1 89 ? 10.115 0.259 -1.077 1.00 90.94 89 LYS A CA 1
ATOM 700 C C . LYS A 1 89 ? 8.784 0.862 -1.523 1.00 90.94 89 LYS A C 1
ATOM 702 O O . LYS A 1 89 ? 8.484 0.789 -2.705 1.00 90.94 89 LYS A O 1
ATOM 707 N N . PHE A 1 90 ? 7.985 1.399 -0.600 1.00 93.06 90 PHE A N 1
ATOM 708 C CA . PHE A 1 90 ? 6.662 1.926 -0.897 1.00 93.06 90 PHE A CA 1
ATOM 709 C C . PHE A 1 90 ? 6.765 3.198 -1.736 1.00 93.06 90 PHE A C 1
ATOM 711 O O . PHE A 1 90 ? 7.271 4.221 -1.279 1.00 93.06 90 PHE A O 1
ATOM 718 N N . ASP A 1 91 ? 6.253 3.111 -2.957 1.00 92.00 91 ASP A N 1
ATOM 719 C CA . ASP A 1 91 ? 6.188 4.216 -3.900 1.00 92.00 91 ASP A CA 1
ATOM 720 C C . ASP A 1 91 ? 4.791 4.231 -4.539 1.00 92.00 91 ASP A C 1
ATOM 722 O O . ASP A 1 91 ? 4.531 3.463 -5.470 1.00 92.00 91 ASP A O 1
ATOM 726 N N . PRO A 1 92 ? 3.866 5.069 -4.039 1.00 87.56 92 PRO A N 1
ATOM 727 C CA . PRO A 1 92 ? 2.490 5.086 -4.524 1.00 87.56 92 PRO A CA 1
ATOM 728 C C . PRO A 1 92 ? 2.370 5.546 -5.985 1.00 87.56 92 PRO A C 1
ATOM 730 O O . PRO A 1 92 ? 1.358 5.261 -6.617 1.00 87.56 92 PRO A O 1
ATOM 733 N N . CYS A 1 93 ? 3.386 6.208 -6.552 1.00 88.81 93 CYS A N 1
ATOM 734 C CA . CYS A 1 93 ? 3.383 6.621 -7.958 1.00 88.81 93 CYS A CA 1
ATOM 735 C C . CYS A 1 93 ? 3.633 5.444 -8.915 1.00 88.81 93 CYS A C 1
ATOM 737 O O . CYS A 1 93 ? 3.196 5.478 -10.064 1.00 88.81 93 CYS A O 1
ATOM 739 N N . HIS A 1 94 ? 4.312 4.395 -8.442 1.00 90.94 94 HIS A N 1
ATOM 740 C CA . HIS A 1 94 ? 4.680 3.215 -9.233 1.00 90.94 94 HIS A CA 1
ATOM 741 C C . HIS A 1 94 ? 4.036 1.921 -8.711 1.00 90.94 94 HIS A C 1
ATOM 743 O O . HIS A 1 94 ? 4.449 0.814 -9.071 1.00 90.94 94 HIS A O 1
ATOM 749 N N . MET A 1 95 ? 3.016 2.042 -7.862 1.00 94.19 95 MET A N 1
ATOM 750 C CA . MET A 1 95 ? 2.294 0.914 -7.283 1.00 94.19 95 MET A CA 1
ATOM 751 C C . MET A 1 95 ? 0.788 1.107 -7.410 1.00 94.19 95 MET A C 1
ATOM 753 O O . MET A 1 95 ? 0.266 2.211 -7.288 1.00 94.19 95 MET A O 1
ATOM 757 N N . SER A 1 96 ? 0.070 0.004 -7.607 1.00 94.88 96 SER A N 1
ATOM 758 C CA . SER A 1 96 ? -1.386 -0.028 -7.510 1.00 94.88 96 SER A CA 1
ATOM 759 C C . SER A 1 96 ? -1.794 -0.620 -6.166 1.00 94.88 96 SER A C 1
ATOM 761 O O . SER A 1 96 ? -1.326 -1.693 -5.784 1.00 94.88 96 SER A O 1
ATOM 763 N N . ILE A 1 97 ? -2.665 0.083 -5.445 1.00 95.62 97 ILE A N 1
ATOM 764 C CA . ILE A 1 97 ? -3.130 -0.295 -4.109 1.00 95.62 97 ILE A CA 1
ATOM 765 C C . ILE A 1 97 ? -4.596 -0.693 -4.216 1.00 95.62 97 ILE A C 1
ATOM 767 O O . ILE A 1 97 ? -5.453 0.137 -4.521 1.00 95.62 97 ILE A O 1
ATOM 771 N N . LYS A 1 98 ? -4.896 -1.963 -3.952 1.00 95.50 98 LYS A N 1
ATOM 772 C CA . LYS A 1 98 ? -6.251 -2.500 -4.049 1.00 95.50 98 LYS A CA 1
ATOM 773 C C . LYS A 1 98 ? -6.761 -2.930 -2.672 1.00 95.50 98 LYS A C 1
ATOM 775 O O . LYS A 1 98 ? -6.199 -3.858 -2.089 1.00 95.50 98 LYS A O 1
ATOM 780 N N . PRO A 1 99 ? -7.836 -2.319 -2.146 1.00 94.00 99 PRO A N 1
ATOM 781 C CA . PRO A 1 99 ? -8.482 -2.810 -0.938 1.00 94.00 99 PRO A CA 1
ATOM 782 C C . PRO A 1 99 ? -9.262 -4.093 -1.243 1.00 94.00 99 PRO A C 1
ATOM 784 O O . PRO A 1 99 ? -10.016 -4.170 -2.215 1.00 94.00 99 PRO A O 1
ATOM 787 N N . VAL A 1 100 ? -9.113 -5.096 -0.386 1.00 94.56 100 VAL A N 1
ATOM 788 C CA . VAL A 1 100 ? -9.824 -6.372 -0.468 1.00 94.56 100 VAL A CA 1
ATOM 789 C C . VAL A 1 100 ? -10.485 -6.646 0.869 1.00 94.56 100 VAL A C 1
ATOM 791 O O . VAL A 1 100 ? -9.845 -6.603 1.916 1.00 94.56 100 VAL A O 1
ATOM 794 N N . LYS A 1 101 ? -11.790 -6.915 0.840 1.00 91.94 101 LYS A N 1
ATOM 795 C CA . LYS A 1 101 ? -12.552 -7.233 2.046 1.00 91.94 101 LYS A CA 1
ATOM 796 C C . LYS A 1 101 ? -12.051 -8.551 2.635 1.00 91.94 101 LYS A C 1
ATOM 798 O O . LYS A 1 101 ? -11.917 -9.536 1.912 1.00 91.94 101 LYS A O 1
ATOM 803 N N . VAL A 1 102 ? -11.791 -8.572 3.938 1.00 87.62 102 VAL A N 1
ATOM 804 C CA . VAL A 1 102 ? -11.470 -9.815 4.645 1.00 87.62 102 VAL A CA 1
ATOM 805 C C . VAL A 1 102 ? -12.776 -10.572 4.870 1.00 87.62 102 VAL A C 1
ATOM 807 O O . VAL A 1 102 ? -13.729 -10.044 5.448 1.00 87.62 102 VAL A O 1
ATOM 810 N N . GLU A 1 103 ? -12.857 -11.803 4.371 1.00 78.31 103 GLU A N 1
ATOM 811 C CA . GLU A 1 103 ? -14.018 -12.655 4.612 1.00 78.31 103 GLU A CA 1
ATOM 812 C C . GLU A 1 103 ? -13.952 -13.216 6.037 1.00 78.31 103 GLU A C 1
ATOM 814 O O . GLU A 1 103 ? -13.145 -14.086 6.354 1.00 78.31 103 GLU A O 1
ATOM 819 N N . GLY A 1 104 ? -14.809 -12.685 6.909 1.00 63.12 104 GLY A N 1
ATOM 820 C CA . GLY A 1 104 ? -14.957 -13.110 8.295 1.00 63.12 104 GLY A CA 1
ATOM 821 C C . GLY A 1 104 ? -16.380 -12.857 8.786 1.00 63.12 104 GLY A C 1
ATOM 822 O O . GLY A 1 104 ? -17.009 -11.853 8.444 1.00 63.12 104 GLY A O 1
ATOM 823 N N . LYS A 1 105 ? -16.925 -13.799 9.561 1.00 51.47 105 LYS A N 1
ATOM 824 C CA . LYS A 1 105 ? -18.262 -13.700 10.156 1.00 51.47 105 LYS A CA 1
ATOM 825 C C . LYS A 1 105 ? -18.185 -12.705 11.317 1.00 51.47 105 LYS A C 1
ATOM 827 O O . LYS A 1 105 ? -17.642 -13.032 12.366 1.00 51.47 105 LYS A O 1
ATOM 832 N N . PHE A 1 106 ? -18.692 -11.492 11.117 1.00 55.53 106 PHE A N 1
ATOM 833 C CA . PHE A 1 106 ? -18.766 -10.474 12.165 1.00 55.53 106 PHE A CA 1
ATOM 834 C C . PHE A 1 106 ? -19.632 -10.982 13.323 1.00 55.53 106 PHE A C 1
ATOM 836 O O . PHE A 1 106 ? -20.853 -11.070 13.189 1.00 55.53 106 PHE A O 1
ATOM 843 N N . ILE A 1 107 ? -19.014 -11.331 14.452 1.00 52.50 107 ILE A N 1
ATOM 844 C CA . ILE A 1 107 ? -19.737 -11.471 15.715 1.00 52.50 107 ILE A CA 1
ATOM 845 C C . ILE A 1 107 ? -19.845 -10.057 16.273 1.00 52.50 107 ILE A C 1
ATOM 847 O O . ILE A 1 107 ? -18.891 -9.515 16.821 1.00 52.50 107 ILE A O 1
ATOM 851 N N . ILE A 1 108 ? -20.997 -9.427 16.058 1.00 56.72 108 ILE A N 1
ATOM 852 C CA . ILE A 1 108 ? -21.348 -8.209 16.778 1.00 56.72 108 ILE A CA 1
ATOM 853 C C . ILE A 1 108 ? -21.727 -8.677 18.181 1.00 56.72 108 ILE A C 1
ATOM 855 O O . ILE A 1 108 ? -22.842 -9.150 18.396 1.00 56.72 108 ILE A O 1
ATOM 859 N N . GLU A 1 109 ? -20.790 -8.611 19.125 1.00 53.06 109 GLU A N 1
ATOM 860 C CA . GLU A 1 109 ? -21.126 -8.723 20.541 1.00 53.06 109 GLU A CA 1
ATOM 861 C C . GLU A 1 109 ? -21.910 -7.467 20.919 1.00 53.06 109 GLU A C 1
ATOM 863 O O . GLU A 1 109 ? -21.355 -6.428 21.271 1.00 53.06 109 GLU A O 1
ATOM 868 N N . THR A 1 110 ? -23.233 -7.530 20.779 1.00 49.91 110 THR A N 1
ATOM 869 C CA . THR A 1 110 ? -24.106 -6.551 21.414 1.00 49.91 110 THR A CA 1
ATOM 870 C C . THR A 1 110 ? -23.988 -6.778 22.911 1.00 49.91 110 THR A C 1
ATOM 872 O O . THR A 1 110 ? -24.554 -7.734 23.443 1.00 49.91 110 THR A O 1
ATOM 875 N N . SER A 1 111 ? -23.237 -5.917 23.589 1.00 50.62 111 SER A N 1
ATOM 876 C CA . SER A 1 111 ? -23.294 -5.762 25.033 1.00 50.62 111 SER A CA 1
ATOM 877 C C . SER A 1 111 ? -24.715 -5.340 25.400 1.00 50.62 111 SER A C 1
ATOM 879 O O . SER A 1 111 ? -25.066 -4.164 25.421 1.00 50.62 111 SER A O 1
ATOM 881 N N . THR A 1 112 ? -25.578 -6.322 25.648 1.00 52.50 112 THR A N 1
ATOM 882 C CA . THR A 1 112 ? -26.821 -6.096 26.372 1.00 52.50 112 THR A CA 1
ATOM 883 C C . THR A 1 112 ? -26.425 -5.718 27.788 1.00 52.50 112 THR A C 1
ATOM 885 O O . THR A 1 112 ? -26.108 -6.585 28.604 1.00 52.50 112 THR A O 1
ATOM 888 N N . THR A 1 113 ? -26.395 -4.416 28.061 1.00 50.59 113 THR A N 1
ATOM 889 C CA . THR A 1 113 ? -26.431 -3.875 29.415 1.00 50.59 113 THR A CA 1
ATOM 890 C C . THR A 1 113 ? -27.716 -4.388 30.054 1.00 50.59 113 THR A C 1
ATOM 892 O O . THR A 1 113 ? -28.798 -3.849 29.838 1.00 50.59 113 THR A O 1
ATOM 895 N N . SER A 1 114 ? -27.610 -5.511 30.758 1.00 47.66 114 SER A N 1
ATOM 896 C CA . SER A 1 114 ? -28.676 -6.026 31.602 1.00 47.66 114 SER A CA 1
ATOM 897 C C . SER A 1 114 ? -28.607 -5.228 32.897 1.00 47.66 114 SER A C 1
ATOM 899 O O . SER A 1 114 ? -27.872 -5.589 33.812 1.00 47.66 114 SER A O 1
ATOM 901 N N . GLU A 1 115 ? -29.306 -4.097 32.938 1.00 48.94 115 GLU A N 1
ATOM 902 C CA . GLU A 1 115 ? -29.646 -3.460 34.206 1.00 48.94 115 GLU A CA 1
ATOM 903 C C . GLU A 1 115 ? -30.666 -4.356 34.915 1.00 48.94 115 GLU A C 1
ATOM 905 O O . GLU A 1 115 ? -31.772 -4.569 34.411 1.00 48.94 115 GLU A O 1
ATOM 910 N N . LEU A 1 116 ? -30.268 -4.919 36.057 1.00 44.69 116 LEU A N 1
ATOM 911 C CA . LEU A 1 116 ? -31.171 -5.471 37.062 1.00 44.69 116 LEU A CA 1
ATOM 912 C C . LEU A 1 116 ? -30.563 -5.288 38.452 1.00 44.69 116 LEU A C 1
ATOM 914 O O . LEU A 1 116 ? -29.356 -5.587 38.602 1.00 44.69 116 LEU A O 1
#

Secondary structure (DSSP, 8-state):
---SSSSSSSSSTTSS---S---SSSHHHHHHHHHHHHHHHHHHHHHHHHHHHHHHHTTSEEEEEEETTS-EEEEE-SGGGS-HHHHHH--TTSEEEEEEE---------------

pLDDT: mean 74.33, std 19.98, range [42.81, 97.0]

Organism: NCBI:txid1914963

Foldseek 3Di:
DDPDPPPPVVVPPVPPDPDDDPPDPPVVVVVVVVVVVVVVQLVVLVVVLVVQQVVLVVQFKKKFKAFPVRHTDDIGNHSCSCDPVCSVVDRPVGIDIDIDTDDDDDPPPPPPPPDD